Protein AF-A0A2D6R7B2-F1 (afdb_monomer_lite)

Foldseek 3Di:
DVVVVVVVPVVVVVVVVCVVPDDPPDDPVLLVVLLCLLVPPPADEDEDQADCQVVSCVRNVYHYLHHPVDCPPLNVLSVCLVPDPDPVSNVVSVVQSRPPNPVSLVVVCVPPVPDDPD

Secondary structure (DSSP, 8-state):
-HHHHHHHHHHHHHHHHHHHHPPPSS-HHHHHHHHHHHHH-TT-EE---GGGHHHIIIII--EES-BTTB-TTHHHHHHHHHH-S-HHHHHHHHHHHHHHTTHHHHHHHHHH------

Sequence (118 aa):
VLLFGLLLIQPLAAAQNIAINEVPSMNDQWYNTLTKIKNDAPDSVTTSWWDFGHWFVAISERRVTFDGGDQGERIHWVGRTLQTDSEEEAIGILRMLNCVQETAPHTLDEFTGDGYGL

Structure (mmCIF, N/CA/C/O backbone):
data_AF-A0A2D6R7B2-F1
#
_entry.id   AF-A0A2D6R7B2-F1
#
loop_
_atom_site.group_PDB
_atom_site.id
_atom_site.type_symbol
_atom_site.label_atom_id
_atom_site.label_alt_id
_atom_site.label_comp_id
_atom_site.label_asym_id
_atom_site.label_entity_id
_atom_site.label_seq_id
_atom_site.pdbx_PDB_ins_code
_atom_site.Cartn_x
_atom_site.Cartn_y
_atom_site.Cartn_z
_atom_site.occupancy
_atom_site.B_iso_or_equiv
_atom_site.auth_seq_id
_atom_site.auth_comp_id
_atom_site.auth_asym_id
_atom_site.auth_atom_id
_atom_site.pdbx_PDB_model_num
ATOM 1 N N . VAL A 1 1 ? 3.635 -3.435 -46.566 1.00 71.06 1 VAL A N 1
ATOM 2 C CA . VAL A 1 1 ? 4.746 -3.747 -45.632 1.00 71.06 1 VAL A CA 1
ATOM 3 C C . VAL A 1 1 ? 5.643 -2.532 -45.395 1.00 71.06 1 VAL A C 1
ATOM 5 O O . VAL A 1 1 ? 5.666 -2.055 -44.273 1.00 71.06 1 VAL A O 1
ATOM 8 N N . LEU A 1 2 ? 6.282 -1.952 -46.421 1.00 81.56 2 LEU A N 1
ATOM 9 C CA . LEU A 1 2 ? 7.138 -0.755 -46.269 1.00 81.56 2 LEU A CA 1
ATOM 10 C C . LEU A 1 2 ? 6.426 0.471 -45.662 1.00 81.56 2 LEU A C 1
ATOM 12 O O . LEU A 1 2 ? 6.974 1.119 -44.779 1.00 81.56 2 LEU A O 1
ATOM 16 N N . LEU A 1 3 ? 5.181 0.743 -46.071 1.00 84.62 3 LEU A N 1
ATOM 17 C CA . LEU A 1 3 ? 4.374 1.838 -45.513 1.00 84.62 3 LEU A CA 1
ATOM 18 C C . LEU A 1 3 ? 4.088 1.655 -44.010 1.00 84.62 3 LEU A C 1
ATOM 20 O O . LEU A 1 3 ? 4.191 2.604 -43.245 1.00 84.62 3 LEU A O 1
ATOM 24 N N . PHE A 1 4 ? 3.801 0.423 -43.579 1.00 82.44 4 PHE A N 1
ATOM 25 C CA . PHE A 1 4 ? 3.630 0.101 -42.159 1.00 82.44 4 PHE A CA 1
ATOM 26 C C . PHE A 1 4 ? 4.940 0.263 -41.379 1.00 82.44 4 PHE A C 1
ATOM 28 O O . PHE A 1 4 ? 4.915 0.782 -40.273 1.00 82.44 4 PHE A O 1
ATOM 35 N N . GLY A 1 5 ? 6.085 -0.099 -41.967 1.00 84.94 5 GLY A N 1
ATOM 36 C CA . GLY A 1 5 ? 7.396 0.130 -41.350 1.00 84.94 5 GLY A CA 1
ATOM 37 C C . GLY A 1 5 ? 7.700 1.614 -41.117 1.00 84.94 5 GLY A C 1
ATOM 38 O O . GLY A 1 5 ? 8.182 1.976 -40.049 1.00 84.94 5 GLY A O 1
ATOM 39 N N . LEU A 1 6 ? 7.352 2.486 -42.070 1.00 90.06 6 LEU A N 1
ATOM 40 C CA . LEU A 1 6 ? 7.520 3.940 -41.936 1.00 90.06 6 LEU A CA 1
ATOM 41 C C . LEU A 1 6 ? 6.634 4.537 -40.830 1.00 90.06 6 LEU A C 1
ATOM 43 O O . LEU A 1 6 ? 7.089 5.405 -40.088 1.00 90.06 6 LEU A O 1
ATOM 47 N N . LEU A 1 7 ? 5.401 4.042 -40.680 1.00 93.38 7 LEU A N 1
ATOM 48 C CA . LEU A 1 7 ? 4.475 4.474 -39.624 1.00 93.38 7 LEU A CA 1
ATOM 49 C C . LEU A 1 7 ? 4.960 4.105 -38.214 1.00 93.38 7 LEU A C 1
ATOM 51 O O . LEU A 1 7 ? 4.564 4.750 -37.248 1.00 93.38 7 LEU A O 1
ATOM 55 N N . LEU A 1 8 ? 5.828 3.099 -38.095 1.00 94.12 8 LEU A N 1
ATOM 56 C CA . LEU A 1 8 ? 6.363 2.642 -36.815 1.00 94.12 8 LEU A CA 1
ATOM 57 C C . LEU A 1 8 ? 7.600 3.427 -36.348 1.00 94.12 8 LEU A C 1
ATOM 59 O O . LEU A 1 8 ? 7.922 3.384 -35.166 1.00 94.12 8 LEU A O 1
ATOM 63 N N . ILE A 1 9 ? 8.266 4.195 -37.220 1.00 94.19 9 ILE A N 1
ATOM 64 C CA . ILE A 1 9 ? 9.490 4.936 -36.858 1.00 94.19 9 ILE A CA 1
ATOM 65 C C . ILE A 1 9 ? 9.231 5.918 -35.708 1.00 94.19 9 ILE A C 1
ATOM 67 O O . ILE A 1 9 ? 9.986 5.950 -34.739 1.00 94.19 9 ILE A O 1
ATOM 71 N N . GLN A 1 10 ? 8.156 6.703 -35.801 1.00 94.44 10 GLN A N 1
ATOM 72 C CA . GLN A 1 10 ? 7.793 7.690 -34.780 1.00 94.44 10 GLN A CA 1
ATOM 73 C C . GLN A 1 10 ? 7.427 7.050 -33.427 1.00 94.44 10 GLN A C 1
ATOM 75 O O . GLN A 1 10 ? 8.028 7.441 -32.426 1.00 94.44 10 GLN A O 1
ATOM 80 N N . PRO A 1 11 ? 6.518 6.054 -33.345 1.00 95.56 11 PRO A N 1
ATOM 81 C CA . PRO A 1 11 ? 6.205 5.417 -32.069 1.00 95.56 11 PRO A CA 1
ATOM 82 C C . PRO A 1 11 ? 7.384 4.627 -31.483 1.00 95.56 11 PRO A C 1
ATOM 84 O O . PRO A 1 11 ? 7.537 4.637 -30.267 1.00 95.56 11 PRO A O 1
ATOM 87 N N . LEU A 1 12 ? 8.259 4.008 -32.293 1.00 95.25 12 LEU A N 1
ATOM 88 C CA . LEU A 1 12 ? 9.477 3.373 -31.764 1.00 95.25 12 LEU A CA 1
ATOM 89 C C . LEU A 1 12 ? 10.4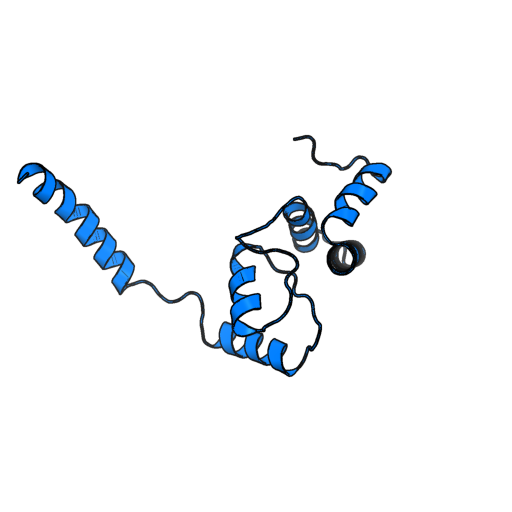57 4.397 -31.184 1.00 95.25 12 LEU A C 1
ATOM 91 O O . LEU A 1 12 ? 10.980 4.181 -30.094 1.00 95.25 12 LEU A O 1
ATOM 95 N N . ALA A 1 13 ? 10.691 5.513 -31.879 1.00 95.56 13 ALA A N 1
ATOM 96 C CA . ALA A 1 13 ? 11.563 6.569 -31.373 1.00 95.56 13 ALA A CA 1
ATOM 97 C C . ALA A 1 13 ? 11.015 7.179 -30.071 1.00 95.56 13 ALA A C 1
ATOM 99 O O . ALA A 1 13 ? 11.781 7.420 -29.139 1.00 95.56 13 ALA A O 1
ATOM 100 N N . ALA A 1 14 ? 9.696 7.378 -29.981 1.00 95.75 14 ALA A N 1
ATOM 101 C CA . ALA A 1 14 ? 9.033 7.842 -28.765 1.00 95.75 14 ALA A CA 1
ATOM 102 C C . ALA A 1 14 ? 9.150 6.822 -27.620 1.00 95.75 14 ALA A C 1
ATOM 104 O O . ALA A 1 14 ? 9.555 7.190 -26.520 1.00 95.75 14 ALA A O 1
ATOM 105 N N . ALA A 1 15 ? 8.874 5.541 -27.884 1.00 94.69 15 ALA A N 1
ATOM 106 C CA . ALA A 1 15 ? 8.984 4.476 -26.889 1.00 94.69 15 ALA A CA 1
ATOM 107 C C . ALA A 1 15 ? 10.415 4.328 -26.354 1.00 94.69 15 ALA A C 1
ATOM 109 O O . ALA A 1 15 ? 10.609 4.180 -25.152 1.00 94.69 15 ALA A O 1
ATOM 110 N N . GLN A 1 16 ? 11.423 4.425 -27.226 1.00 96.12 16 GLN A N 1
ATOM 111 C CA . GLN A 1 16 ? 12.825 4.394 -26.817 1.00 96.12 16 GLN A CA 1
ATOM 112 C C . GLN A 1 16 ? 13.188 5.599 -25.938 1.00 96.12 16 GLN A C 1
ATOM 114 O O . GLN A 1 16 ? 13.905 5.439 -24.953 1.00 96.12 16 GLN A O 1
ATOM 119 N N . ASN A 1 17 ? 12.692 6.794 -26.274 1.00 95.88 17 ASN A N 1
ATOM 120 C CA . ASN A 1 17 ? 12.930 7.991 -25.469 1.00 95.88 17 ASN A CA 1
ATOM 121 C C . ASN A 1 17 ? 12.299 7.872 -24.080 1.00 95.88 17 ASN A C 1
ATOM 123 O O . ASN A 1 17 ? 12.937 8.229 -23.100 1.00 95.88 17 ASN A O 1
ATOM 127 N N . ILE A 1 18 ? 11.081 7.337 -23.990 1.00 94.50 18 ILE A N 1
ATOM 128 C CA . ILE A 1 18 ? 10.434 7.048 -22.707 1.00 94.50 18 ILE A CA 1
ATOM 129 C C . ILE A 1 18 ? 11.297 6.047 -21.931 1.00 94.50 18 ILE A C 1
ATOM 131 O O . ILE A 1 18 ? 11.813 6.387 -20.875 1.00 94.50 18 ILE A O 1
ATOM 135 N N . ALA A 1 19 ? 11.586 4.877 -22.507 1.00 91.56 19 ALA A N 1
ATOM 136 C CA . ALA A 1 19 ? 12.295 3.793 -21.825 1.00 91.56 19 ALA A CA 1
ATOM 137 C C . ALA A 1 19 ? 13.684 4.173 -21.277 1.00 91.56 19 ALA A C 1
ATOM 139 O O . ALA A 1 19 ? 14.058 3.710 -20.206 1.00 91.56 19 ALA A O 1
ATOM 140 N N . ILE A 1 20 ? 14.461 4.993 -21.995 1.00 93.88 20 ILE A N 1
ATOM 141 C CA . ILE A 1 20 ? 15.804 5.409 -21.543 1.00 93.88 20 ILE A CA 1
ATOM 142 C C . ILE A 1 20 ? 15.729 6.466 -20.432 1.00 93.88 20 ILE A C 1
ATOM 144 O O . ILE A 1 20 ? 16.646 6.562 -19.620 1.00 93.88 20 ILE A O 1
ATOM 148 N N . ASN A 1 21 ? 14.653 7.253 -20.396 1.00 92.62 21 ASN A N 1
ATOM 149 C CA . ASN A 1 21 ? 14.449 8.297 -19.394 1.00 92.62 21 ASN A CA 1
ATOM 150 C C . ASN A 1 21 ? 13.541 7.850 -18.238 1.00 92.62 21 ASN A C 1
ATOM 152 O O . ASN A 1 21 ? 13.306 8.642 -17.325 1.00 92.62 21 ASN A O 1
ATOM 156 N N . GLU A 1 22 ? 13.041 6.611 -18.256 1.00 89.00 22 GLU A N 1
ATOM 157 C CA . GLU A 1 22 ? 12.265 6.060 -17.150 1.00 89.00 22 GLU A CA 1
ATOM 158 C C . GLU A 1 22 ? 13.134 5.972 -15.895 1.00 89.00 22 GLU A C 1
ATOM 160 O O . GLU A 1 22 ? 14.140 5.260 -15.839 1.00 89.00 22 GLU A O 1
ATOM 165 N N . VAL A 1 23 ? 12.719 6.701 -14.862 1.00 86.19 23 VAL A N 1
ATOM 166 C CA . VAL A 1 23 ? 13.319 6.623 -13.533 1.00 86.19 23 VAL A CA 1
ATOM 167 C C . VAL A 1 23 ? 12.482 5.643 -12.715 1.00 86.19 23 VAL A C 1
ATOM 169 O O . VAL A 1 23 ? 11.282 5.882 -12.554 1.00 86.19 23 VAL A O 1
ATOM 172 N N . PRO A 1 24 ? 13.072 4.558 -12.169 1.00 84.44 24 PRO A N 1
ATOM 173 C CA . PRO A 1 24 ? 12.328 3.608 -11.355 1.00 84.44 24 PRO A CA 1
ATOM 174 C C . PRO A 1 24 ? 11.596 4.313 -10.215 1.00 84.44 24 PRO A C 1
ATOM 176 O O . PRO A 1 24 ? 12.207 4.990 -9.388 1.00 84.44 24 PRO A O 1
ATOM 179 N N . SER A 1 25 ? 10.277 4.137 -10.154 1.00 88.44 25 SER A N 1
ATOM 180 C CA . SER A 1 25 ? 9.464 4.731 -9.089 1.00 88.44 25 SER A CA 1
ATOM 181 C C . SER A 1 25 ? 9.757 4.093 -7.719 1.00 88.44 25 SER A C 1
ATOM 183 O O . SER A 1 25 ? 9.596 4.738 -6.684 1.00 88.44 25 SER A O 1
ATOM 185 N N . MET A 1 26 ? 10.232 2.842 -7.715 1.00 92.06 26 MET A N 1
ATOM 186 C CA . MET A 1 26 ? 10.794 2.158 -6.548 1.00 92.06 26 MET A CA 1
ATOM 187 C C . MET A 1 26 ? 12.238 2.622 -6.335 1.00 92.06 26 MET A C 1
ATOM 189 O O . MET A 1 26 ? 13.134 2.230 -7.081 1.00 92.06 26 MET A O 1
ATOM 193 N N . ASN A 1 27 ? 12.463 3.443 -5.312 1.00 93.25 27 ASN A N 1
ATOM 194 C CA . ASN A 1 27 ? 13.787 3.941 -4.942 1.00 93.25 27 ASN A CA 1
ATOM 195 C C . ASN A 1 27 ? 14.297 3.291 -3.641 1.00 93.25 27 ASN A C 1
ATOM 197 O O . ASN A 1 27 ? 13.586 2.535 -2.974 1.00 93.25 27 ASN A O 1
ATOM 201 N N . ASP A 1 28 ? 15.520 3.635 -3.237 1.00 95.62 28 ASP A N 1
ATOM 202 C CA . ASP A 1 28 ? 16.140 3.091 -2.023 1.00 95.62 28 ASP A CA 1
ATOM 203 C C . ASP A 1 28 ? 15.338 3.398 -0.750 1.00 95.62 28 ASP A C 1
ATOM 205 O O . ASP A 1 28 ? 15.336 2.605 0.188 1.00 95.62 28 ASP A O 1
ATOM 209 N N . GLN A 1 29 ? 14.634 4.532 -0.690 1.00 95.81 29 GLN A N 1
ATOM 210 C CA . GLN A 1 29 ? 13.817 4.883 0.475 1.00 95.81 29 GLN A CA 1
ATOM 211 C C . GLN A 1 29 ? 12.603 3.963 0.600 1.00 95.81 29 GLN A C 1
ATOM 213 O O . GLN A 1 29 ? 12.315 3.496 1.704 1.00 95.81 29 GLN A O 1
ATOM 218 N N . TRP A 1 30 ? 11.940 3.650 -0.517 1.00 96.19 30 TRP A N 1
ATOM 219 C CA . TRP A 1 30 ? 10.876 2.650 -0.556 1.00 96.19 30 TRP A CA 1
ATOM 220 C C . TRP A 1 30 ? 11.401 1.282 -0.133 1.00 96.19 30 TRP A C 1
ATOM 222 O O . TRP A 1 30 ? 10.874 0.687 0.808 1.00 96.19 30 TRP A O 1
ATOM 232 N N . TYR A 1 31 ? 12.482 0.816 -0.760 1.00 97.19 31 TYR A N 1
ATOM 233 C CA . TYR A 1 31 ? 13.050 -0.497 -0.470 1.00 97.19 31 TYR A CA 1
ATOM 234 C C . TYR A 1 31 ? 13.462 -0.637 1.002 1.00 97.19 31 TYR A C 1
ATOM 236 O O . TYR A 1 31 ? 13.084 -1.600 1.673 1.00 97.19 31 TYR A O 1
ATOM 244 N N . ASN A 1 32 ? 14.187 0.349 1.537 1.00 98.31 32 ASN A N 1
ATOM 245 C CA . ASN A 1 32 ? 14.664 0.327 2.918 1.00 98.31 32 ASN A CA 1
ATOM 246 C C . ASN A 1 32 ? 13.511 0.412 3.926 1.00 98.31 32 ASN A C 1
ATOM 248 O O . ASN A 1 32 ? 13.526 -0.299 4.931 1.00 98.31 32 ASN A O 1
ATOM 252 N N . THR A 1 33 ? 12.488 1.228 3.654 1.00 97.25 33 THR A N 1
ATOM 253 C CA . THR A 1 33 ? 11.303 1.340 4.522 1.00 97.25 33 THR A CA 1
ATOM 254 C C . THR A 1 33 ? 10.517 0.034 4.559 1.00 97.25 33 THR A C 1
ATOM 256 O O . THR A 1 33 ? 10.206 -0.470 5.637 1.00 97.25 33 THR A O 1
ATOM 259 N N . LEU A 1 34 ? 10.242 -0.562 3.399 1.00 97.69 34 LEU A N 1
ATOM 260 C CA . LEU A 1 34 ? 9.498 -1.819 3.316 1.00 97.69 34 LEU A CA 1
ATOM 261 C C . LEU A 1 34 ? 10.293 -2.990 3.912 1.00 97.69 34 LEU A C 1
ATOM 263 O O . LEU A 1 34 ? 9.724 -3.831 4.606 1.00 97.69 34 LEU A O 1
ATOM 267 N N . THR A 1 35 ? 11.618 -2.995 3.745 1.00 98.38 35 THR A N 1
ATOM 268 C CA . THR A 1 35 ? 12.510 -3.956 4.414 1.00 98.38 35 THR A CA 1
ATOM 269 C C . THR A 1 35 ? 12.487 -3.782 5.934 1.00 98.38 35 THR A C 1
ATOM 271 O O . THR A 1 35 ? 12.507 -4.762 6.676 1.00 98.38 35 THR A O 1
ATOM 274 N N . LYS A 1 36 ? 12.400 -2.546 6.438 1.00 98.25 36 LYS A N 1
ATOM 275 C CA . LYS A 1 36 ? 12.235 -2.299 7.875 1.00 98.25 36 LYS A CA 1
ATOM 276 C C . LYS A 1 36 ? 10.902 -2.849 8.392 1.00 98.25 36 LYS A C 1
ATOM 278 O O . LYS A 1 36 ? 10.894 -3.511 9.423 1.00 98.25 36 LYS A O 1
ATOM 283 N N . ILE A 1 37 ? 9.803 -2.651 7.660 1.00 97.81 37 ILE A N 1
ATOM 284 C CA . ILE A 1 37 ? 8.490 -3.234 8.000 1.00 97.81 37 ILE A CA 1
ATOM 285 C C . ILE A 1 37 ? 8.571 -4.765 8.039 1.00 97.81 37 ILE A C 1
ATOM 287 O O . ILE A 1 37 ? 8.071 -5.383 8.983 1.00 97.81 37 ILE A O 1
ATOM 291 N N . LYS A 1 38 ? 9.258 -5.382 7.068 1.00 98.06 38 LYS A N 1
ATOM 292 C CA . LYS A 1 38 ? 9.531 -6.825 7.082 1.00 98.06 38 LYS A CA 1
ATOM 293 C C . LYS A 1 38 ? 10.212 -7.252 8.381 1.00 98.06 38 LYS A C 1
ATOM 295 O O . LYS A 1 38 ? 9.805 -8.231 8.991 1.00 98.06 38 LYS A O 1
ATOM 300 N N . ASN A 1 39 ? 11.224 -6.535 8.841 1.00 98.25 39 ASN A N 1
ATOM 301 C CA . ASN A 1 39 ? 11.987 -6.981 10.006 1.00 98.25 39 ASN A CA 1
ATOM 302 C C . ASN A 1 39 ? 11.286 -6.689 11.342 1.00 98.25 39 ASN A C 1
ATOM 304 O O . ASN A 1 39 ? 11.380 -7.499 12.262 1.00 98.25 39 ASN A O 1
ATOM 308 N N . ASP A 1 40 ? 10.556 -5.576 11.434 1.00 98.25 40 ASP A N 1
ATOM 309 C CA . ASP A 1 40 ? 10.119 -5.029 12.724 1.00 98.25 40 ASP A CA 1
ATOM 310 C C . ASP A 1 40 ? 8.617 -5.221 13.006 1.00 98.25 40 ASP A C 1
ATOM 312 O O . ASP A 1 40 ? 8.191 -5.086 14.152 1.00 98.25 40 ASP A O 1
ATOM 316 N N . ALA A 1 41 ? 7.799 -5.535 11.992 1.00 95.69 41 ALA A N 1
ATOM 317 C CA . ALA A 1 41 ? 6.341 -5.639 12.117 1.00 95.69 41 ALA A CA 1
ATOM 318 C C . ALA A 1 41 ? 5.815 -7.012 11.650 1.00 95.69 41 ALA A C 1
ATOM 320 O O . ALA A 1 41 ? 5.168 -7.101 10.595 1.00 95.69 41 ALA A O 1
ATOM 321 N N . PRO A 1 42 ? 6.091 -8.105 12.391 1.00 93.62 42 PRO A N 1
ATOM 322 C CA . PRO A 1 42 ? 5.550 -9.423 12.069 1.00 93.62 42 PRO A CA 1
ATOM 323 C C . PRO A 1 42 ? 4.015 -9.423 12.144 1.00 93.62 42 PRO A C 1
ATOM 325 O O . PRO A 1 42 ? 3.423 -8.675 12.918 1.00 93.62 42 PRO A O 1
ATOM 328 N N . ASP A 1 43 ? 3.377 -10.245 11.307 1.00 92.31 43 ASP A N 1
ATOM 329 C CA . ASP A 1 43 ? 1.916 -10.429 11.237 1.00 92.31 43 ASP A CA 1
ATOM 330 C C . ASP A 1 43 ? 1.072 -9.166 10.981 1.00 92.31 43 ASP A C 1
ATOM 332 O O . ASP A 1 43 ? -0.155 -9.192 11.111 1.00 92.31 43 ASP A O 1
ATOM 336 N N . SER A 1 44 ? 1.696 -8.076 10.537 1.00 94.06 44 SER A N 1
ATOM 33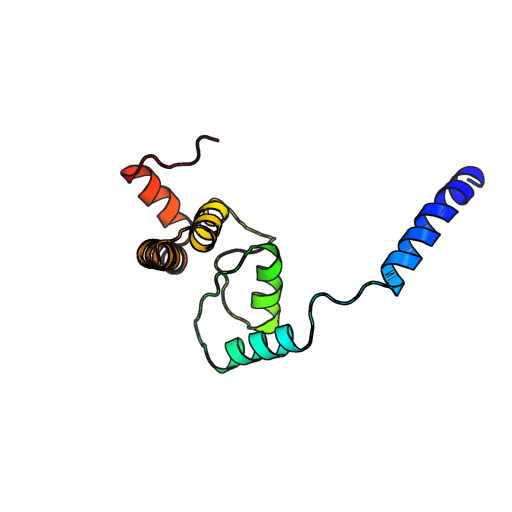7 C CA . SER A 1 44 ? 1.011 -6.823 10.221 1.00 94.06 44 SER A CA 1
ATOM 338 C C . SER A 1 44 ? 0.223 -6.869 8.901 1.00 94.06 44 SER A C 1
ATOM 340 O O . SER A 1 44 ? 0.470 -7.695 8.014 1.00 94.06 44 SER A O 1
ATOM 342 N N . VAL A 1 45 ? -0.749 -5.959 8.793 1.00 94.62 45 VAL A N 1
ATOM 343 C CA . VAL A 1 45 ? -1.476 -5.631 7.560 1.00 94.62 45 VAL A CA 1
ATOM 344 C C . VAL A 1 45 ? -1.167 -4.178 7.223 1.00 94.62 45 VAL A C 1
ATOM 346 O O . VAL A 1 45 ? -1.312 -3.308 8.081 1.00 94.62 45 VAL A O 1
ATOM 349 N N . THR A 1 46 ? -0.731 -3.915 5.994 1.00 94.81 46 THR A N 1
ATOM 350 C CA . THR A 1 46 ? -0.476 -2.552 5.523 1.00 94.81 46 THR A CA 1
ATOM 351 C C . THR A 1 46 ? -1.638 -2.043 4.679 1.00 94.81 46 THR A C 1
ATOM 353 O O . THR A 1 46 ? -2.025 -2.667 3.692 1.00 94.81 46 THR A O 1
ATOM 356 N N . THR A 1 47 ? -2.166 -0.878 5.049 1.00 95.38 47 THR A N 1
ATOM 357 C CA . THR A 1 47 ? -3.160 -0.150 4.256 1.00 95.38 47 THR A CA 1
ATOM 358 C C . THR A 1 47 ? -2.475 1.025 3.571 1.00 95.38 47 THR A C 1
ATOM 360 O O . THR A 1 47 ? -1.920 1.899 4.233 1.00 95.38 47 THR A O 1
ATOM 363 N N . SER A 1 48 ? -2.516 1.042 2.244 1.00 94.75 48 SER A N 1
ATOM 364 C CA . SER A 1 48 ? -2.041 2.132 1.389 1.00 94.75 48 SER A CA 1
ATOM 365 C C . SER A 1 48 ? -3.041 2.354 0.263 1.00 94.75 48 SER A C 1
ATOM 367 O O . SER A 1 48 ? -4.003 1.605 0.140 1.00 94.75 48 SER A O 1
ATOM 369 N N . TRP A 1 49 ? -2.802 3.332 -0.607 1.00 96.00 49 TRP A N 1
ATOM 370 C CA . TRP A 1 49 ? -3.506 3.354 -1.888 1.00 96.00 49 TRP A CA 1
ATOM 371 C C . TRP A 1 49 ? -3.125 2.138 -2.757 1.00 96.00 49 TRP A C 1
ATOM 373 O O . TRP A 1 49 ? -2.070 1.527 -2.537 1.00 96.00 49 TRP A O 1
ATOM 383 N N . TRP A 1 50 ? -3.986 1.772 -3.712 1.00 95.00 50 TRP A N 1
ATOM 384 C CA . TRP A 1 50 ? -3.908 0.489 -4.428 1.00 95.00 5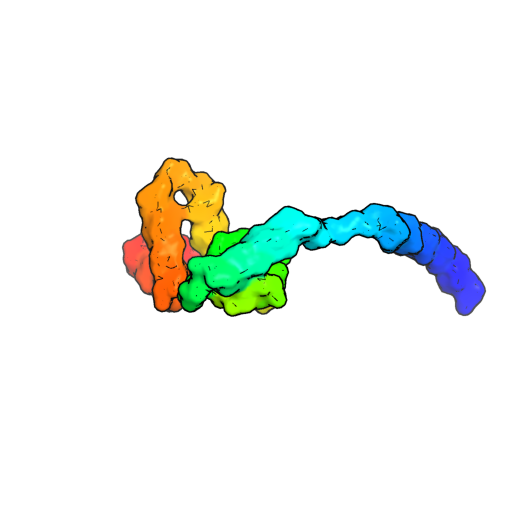0 TRP A CA 1
ATOM 385 C C . TRP A 1 50 ? -2.665 0.345 -5.306 1.00 95.00 50 TRP A C 1
ATOM 387 O O . TRP A 1 50 ? -2.122 -0.759 -5.400 1.00 95.00 50 TRP A O 1
ATOM 397 N N . ASP A 1 51 ? -2.199 1.443 -5.916 1.00 94.19 51 ASP A N 1
ATOM 398 C CA . ASP A 1 51 ? -1.068 1.461 -6.854 1.00 94.19 51 ASP A CA 1
ATOM 399 C C . ASP A 1 51 ? 0.179 0.801 -6.256 1.00 94.19 51 ASP A C 1
ATOM 401 O O . ASP A 1 51 ? 0.952 0.142 -6.952 1.00 94.19 51 ASP A O 1
ATOM 405 N N . PHE A 1 52 ? 0.357 0.939 -4.941 1.00 95.06 52 PHE A N 1
ATOM 406 C CA . PHE A 1 52 ? 1.552 0.477 -4.253 1.00 95.06 52 PHE A CA 1
ATOM 407 C C . PHE A 1 52 ? 1.412 -0.917 -3.645 1.00 95.06 52 PHE A C 1
ATOM 409 O O . PHE A 1 52 ? 2.432 -1.495 -3.288 1.00 95.06 52 PHE A O 1
ATOM 416 N N . GLY A 1 53 ? 0.210 -1.490 -3.519 1.00 95.56 53 GLY A N 1
ATOM 417 C CA . GLY A 1 53 ? -0.009 -2.697 -2.706 1.00 95.56 53 GLY A CA 1
ATOM 418 C C . GLY A 1 53 ? 0.915 -3.874 -3.068 1.00 95.56 53 GLY A C 1
ATOM 419 O O . GLY A 1 53 ? 1.504 -4.498 -2.185 1.00 95.56 53 GLY A O 1
ATOM 420 N N . HIS A 1 54 ? 1.191 -4.080 -4.359 1.00 95.75 54 HIS A N 1
ATOM 421 C CA . HIS A 1 54 ? 2.151 -5.090 -4.825 1.00 95.75 54 HIS A CA 1
ATOM 422 C C . HIS A 1 54 ? 3.591 -4.836 -4.354 1.00 95.75 54 HIS A C 1
ATOM 424 O O . HIS A 1 54 ? 4.324 -5.787 -4.092 1.00 95.75 54 HIS A O 1
ATOM 430 N N . TRP A 1 55 ? 4.019 -3.578 -4.220 1.00 95.94 55 TRP A N 1
ATOM 431 C CA . TRP A 1 55 ? 5.339 -3.243 -3.675 1.00 95.94 55 TRP A CA 1
ATOM 432 C C . TRP A 1 55 ? 5.444 -3.642 -2.207 1.00 95.94 55 TRP A C 1
ATOM 434 O O . TRP A 1 55 ? 6.443 -4.237 -1.795 1.00 95.94 55 TRP A O 1
ATOM 444 N N . PHE A 1 56 ? 4.398 -3.345 -1.429 1.00 96.75 56 PHE A N 1
ATOM 445 C CA . PHE A 1 56 ? 4.327 -3.725 -0.023 1.00 96.75 56 PHE A CA 1
ATOM 446 C C . PHE A 1 56 ? 4.381 -5.247 0.114 1.00 96.75 56 PHE A C 1
ATOM 448 O O . PHE A 1 56 ? 5.227 -5.743 0.856 1.00 96.75 56 PHE A O 1
ATOM 455 N N . VAL A 1 57 ? 3.584 -5.998 -0.649 1.00 96.50 57 VAL A N 1
ATOM 456 C CA . VAL A 1 57 ? 3.631 -7.471 -0.628 1.00 96.50 57 VAL A CA 1
ATOM 457 C C . VAL A 1 57 ? 5.018 -7.991 -1.022 1.00 96.50 57 VAL A C 1
ATOM 459 O O . VAL A 1 57 ? 5.588 -8.806 -0.300 1.00 96.50 57 VAL A O 1
ATOM 462 N N . ALA A 1 58 ? 5.591 -7.495 -2.124 1.00 96.94 58 ALA A N 1
ATOM 463 C CA . ALA A 1 58 ? 6.832 -8.023 -2.690 1.00 96.94 58 ALA A CA 1
ATOM 464 C C . ALA A 1 58 ? 8.067 -7.805 -1.802 1.00 96.94 58 ALA A C 1
ATOM 466 O O . ALA A 1 58 ? 8.935 -8.673 -1.752 1.00 96.94 58 ALA A O 1
ATOM 467 N N . ILE A 1 59 ? 8.171 -6.656 -1.125 1.00 97.69 59 ILE A N 1
ATOM 468 C CA . ILE A 1 59 ? 9.365 -6.310 -0.335 1.00 97.69 59 ILE A CA 1
ATOM 469 C C . ILE A 1 59 ? 9.134 -6.537 1.157 1.00 97.69 59 ILE A C 1
ATOM 471 O O . ILE A 1 59 ? 9.997 -7.099 1.833 1.00 97.69 59 ILE A O 1
ATOM 475 N N . SER A 1 60 ? 7.987 -6.098 1.690 1.00 97.88 60 SER A N 1
ATOM 476 C CA . SER A 1 60 ? 7.730 -6.224 3.128 1.00 97.88 60 SER A CA 1
ATOM 477 C C . SER A 1 60 ? 7.314 -7.642 3.536 1.00 97.88 60 SER A C 1
ATOM 479 O O . SER A 1 60 ? 7.438 -8.001 4.706 1.00 97.88 60 SER A O 1
ATOM 481 N N . GLU A 1 61 ? 6.829 -8.454 2.585 1.00 97.38 61 GLU A N 1
ATOM 482 C CA . GLU A 1 61 ? 6.239 -9.778 2.836 1.00 97.38 61 GLU A CA 1
ATOM 483 C C . GLU A 1 61 ? 5.114 -9.718 3.885 1.00 97.38 61 GLU A C 1
ATOM 485 O O . GLU A 1 61 ? 4.931 -10.631 4.695 1.00 97.38 61 GLU A O 1
ATOM 490 N N . ARG A 1 62 ? 4.380 -8.602 3.927 1.00 96.19 62 ARG A N 1
ATOM 491 C CA . ARG A 1 62 ? 3.212 -8.406 4.790 1.00 96.19 62 ARG A CA 1
ATOM 492 C C . ARG A 1 62 ? 1.938 -8.406 3.971 1.00 96.19 62 ARG A C 1
ATOM 494 O O . ARG A 1 62 ? 1.940 -8.121 2.775 1.00 96.19 62 ARG A O 1
ATOM 501 N N . ARG A 1 63 ? 0.844 -8.745 4.651 1.00 94.94 63 ARG A N 1
ATOM 502 C CA . ARG A 1 63 ? -0.495 -8.658 4.073 1.00 94.94 63 ARG A CA 1
ATOM 503 C C . ARG A 1 63 ? -0.806 -7.198 3.774 1.00 94.94 63 ARG A C 1
ATOM 505 O O . ARG A 1 63 ? -0.375 -6.306 4.506 1.00 94.94 63 ARG A O 1
ATOM 512 N N . VAL A 1 64 ? -1.589 -6.973 2.734 1.00 94.75 64 VAL A N 1
ATOM 513 C CA . VAL A 1 64 ? -2.136 -5.660 2.404 1.00 94.75 64 VAL A CA 1
ATOM 514 C C . VAL A 1 64 ? -3.650 -5.721 2.443 1.00 94.75 64 VAL A C 1
ATOM 516 O O . VAL A 1 64 ? -4.232 -6.788 2.261 1.00 94.75 64 VAL A O 1
ATOM 519 N N . THR A 1 65 ? -4.279 -4.580 2.693 1.00 94.06 65 THR A N 1
ATOM 520 C CA . THR A 1 65 ? -5.742 -4.468 2.660 1.00 94.06 65 THR A CA 1
ATOM 521 C C . THR A 1 65 ? -6.285 -4.656 1.247 1.00 94.06 65 THR A C 1
ATOM 523 O O . THR A 1 65 ? -7.345 -5.232 1.062 1.00 94.06 65 THR A O 1
ATOM 526 N N . PHE A 1 66 ? -5.566 -4.173 0.237 1.00 92.69 66 PHE A N 1
ATOM 527 C CA . PHE A 1 66 ? -5.904 -4.319 -1.176 1.00 92.69 66 PHE A CA 1
ATOM 528 C C . PHE A 1 66 ? -4.712 -3.874 -2.031 1.00 92.69 66 PHE A C 1
ATOM 530 O O . PHE A 1 66 ? -3.791 -3.219 -1.531 1.00 92.69 66 PHE A O 1
ATOM 537 N N . ASP A 1 67 ? -4.725 -4.227 -3.312 1.00 94.81 67 ASP A N 1
ATOM 538 C CA . ASP A 1 67 ? -3.711 -3.817 -4.281 1.00 94.81 67 ASP A CA 1
ATOM 539 C C . ASP A 1 67 ? -4.313 -3.666 -5.689 1.00 94.81 67 ASP A C 1
ATOM 541 O O . ASP A 1 67 ? -5.521 -3.778 -5.887 1.00 94.81 67 ASP A O 1
ATOM 545 N N . GLY A 1 68 ? -3.478 -3.372 -6.690 1.00 93.19 68 GLY A N 1
ATOM 546 C CA . GLY A 1 68 ? -3.919 -3.232 -8.082 1.00 93.19 68 GLY A CA 1
ATOM 547 C C . GLY A 1 68 ? -4.546 -4.478 -8.725 1.00 93.19 68 GLY A C 1
ATOM 548 O O . GLY A 1 68 ? -5.099 -4.356 -9.814 1.00 93.19 68 GLY A O 1
ATOM 549 N N . GLY A 1 69 ? -4.466 -5.649 -8.094 1.00 92.62 69 GLY A N 1
ATOM 550 C CA . GLY A 1 69 ? -5.076 -6.895 -8.555 1.00 92.62 69 GLY A CA 1
ATOM 551 C C . GLY A 1 69 ? -6.472 -7.143 -7.983 1.00 92.62 69 GLY A C 1
ATOM 552 O O . GLY A 1 69 ? -7.280 -7.784 -8.652 1.00 92.62 69 GLY A O 1
ATOM 553 N N . ASP A 1 70 ? -6.771 -6.623 -6.788 1.00 90.19 70 ASP A N 1
ATOM 554 C CA . ASP A 1 70 ? -8.089 -6.745 -6.156 1.00 90.19 70 ASP A CA 1
ATOM 555 C C . ASP A 1 70 ? -8.381 -5.587 -5.190 1.00 90.19 70 ASP A C 1
ATOM 557 O O . ASP A 1 70 ? -7.742 -5.455 -4.145 1.00 90.19 70 ASP A O 1
ATOM 561 N N . GLN A 1 71 ? -9.381 -4.772 -5.533 1.00 88.25 71 GLN A N 1
ATOM 562 C CA . GLN A 1 71 ? -9.756 -3.555 -4.806 1.00 88.25 71 GLN A CA 1
ATOM 563 C C . GLN A 1 71 ? -11.098 -3.683 -4.080 1.00 88.25 71 GLN A C 1
ATOM 565 O O . GLN A 1 71 ? -11.200 -3.265 -2.926 1.00 88.25 71 GLN A O 1
ATOM 570 N N . GLY A 1 72 ? -12.099 -4.253 -4.758 1.00 87.44 72 GLY A N 1
ATOM 571 C CA . GLY A 1 72 ? -13.453 -4.434 -4.235 1.00 87.44 72 GLY A CA 1
ATOM 572 C C . GLY A 1 72 ? -14.083 -3.156 -3.676 1.00 87.44 72 GLY A C 1
ATOM 573 O O . GLY A 1 72 ? -13.795 -2.045 -4.124 1.00 87.44 72 GLY A O 1
ATOM 574 N N . GLU A 1 73 ? -14.933 -3.309 -2.663 1.00 86.12 73 GLU A N 1
ATOM 575 C CA . GLU A 1 73 ? -15.595 -2.190 -1.976 1.00 86.12 73 GLU A CA 1
ATOM 576 C C . GLU A 1 73 ? -14.659 -1.468 -0.996 1.00 86.12 73 GLU A C 1
ATOM 578 O O . GLU A 1 73 ? -14.909 -0.332 -0.579 1.00 86.12 73 GLU A O 1
ATOM 583 N N . ARG A 1 74 ? -13.527 -2.099 -0.655 1.00 89.31 74 ARG A N 1
ATOM 584 C CA . ARG A 1 74 ? -12.514 -1.545 0.253 1.00 89.31 74 ARG A CA 1
ATOM 585 C C . ARG A 1 74 ? -11.911 -0.243 -0.269 1.00 89.31 74 ARG A C 1
ATOM 587 O O . ARG A 1 74 ? -11.505 0.586 0.543 1.00 89.31 74 ARG A O 1
ATOM 594 N N . ILE A 1 75 ? -11.863 -0.031 -1.589 1.00 92.06 75 ILE A N 1
ATOM 595 C CA . ILE A 1 75 ? -11.225 1.155 -2.184 1.00 92.06 75 ILE A CA 1
ATOM 596 C C . ILE A 1 75 ? -11.835 2.472 -1.705 1.00 92.06 75 ILE A C 1
ATOM 598 O O . ILE A 1 75 ? -11.093 3.407 -1.402 1.00 92.06 75 ILE A O 1
ATOM 602 N N . HIS A 1 76 ? -13.161 2.563 -1.589 1.00 90.44 76 HIS A N 1
ATOM 603 C CA . HIS A 1 76 ? -13.778 3.788 -1.090 1.00 90.44 76 HIS A CA 1
ATOM 604 C C . HIS A 1 76 ? -13.518 3.966 0.397 1.00 90.44 76 HIS A C 1
ATOM 606 O O . HIS A 1 76 ? -13.199 5.075 0.808 1.00 90.44 76 HIS A O 1
ATOM 612 N N . TRP A 1 77 ? -13.582 2.900 1.196 1.00 92.12 77 TRP A N 1
ATOM 613 C CA . TRP A 1 77 ? -13.301 2.998 2.627 1.00 92.12 77 TRP A CA 1
ATOM 614 C C . TRP A 1 77 ? -11.854 3.413 2.887 1.00 92.12 77 TRP A C 1
ATOM 616 O O . TRP A 1 77 ? -11.609 4.303 3.698 1.00 92.12 77 TRP A O 1
ATOM 626 N N . VAL A 1 78 ? -10.889 2.874 2.138 1.00 94.75 78 VAL A N 1
ATOM 627 C CA . VAL A 1 78 ? -9.507 3.369 2.195 1.00 94.75 78 VAL A CA 1
ATOM 628 C C . VAL A 1 78 ? -9.426 4.819 1.723 1.00 94.75 78 VAL A C 1
ATOM 630 O O . VAL A 1 78 ? -8.780 5.628 2.386 1.00 94.75 78 VAL A O 1
ATOM 633 N N . GLY A 1 79 ? -10.116 5.191 0.644 1.00 94.88 79 GLY A N 1
ATOM 634 C CA . GLY A 1 79 ? -10.204 6.585 0.200 1.00 94.88 79 GLY A CA 1
ATOM 635 C C . GLY A 1 79 ? -10.721 7.512 1.302 1.00 94.88 79 GLY A C 1
ATOM 636 O O . GLY A 1 79 ? -10.131 8.561 1.553 1.00 94.88 79 GLY A O 1
ATOM 637 N N . ARG A 1 80 ? -11.747 7.077 2.037 1.00 94.19 80 ARG A N 1
ATOM 638 C CA . ARG A 1 80 ? -12.308 7.793 3.181 1.00 94.19 80 ARG A CA 1
ATOM 639 C C . ARG A 1 80 ? -11.289 7.951 4.305 1.00 94.19 80 ARG A C 1
ATOM 641 O O . ARG A 1 80 ? -11.185 9.049 4.843 1.00 94.19 80 ARG A O 1
ATOM 648 N N . THR A 1 81 ? -10.478 6.927 4.599 1.00 95.31 81 THR A N 1
ATOM 649 C CA . THR A 1 81 ? -9.398 7.048 5.604 1.00 95.31 81 THR A CA 1
ATOM 650 C C . THR A 1 81 ? -8.363 8.113 5.255 1.00 95.31 81 THR A C 1
ATOM 652 O O . THR A 1 81 ? -7.799 8.723 6.156 1.00 95.31 81 THR A O 1
ATOM 655 N N . LEU A 1 82 ? -8.125 8.351 3.962 1.00 94.75 82 LEU A N 1
ATOM 656 C CA . LEU A 1 82 ? -7.147 9.327 3.473 1.00 94.75 82 LEU A CA 1
ATOM 657 C C . LEU A 1 82 ? -7.723 10.744 3.324 1.00 94.75 82 LEU A C 1
ATOM 659 O O . LEU A 1 82 ? -6.958 11.679 3.095 1.00 94.75 82 LEU A O 1
ATOM 663 N N . GLN A 1 83 ? -9.047 10.901 3.401 1.00 96.38 83 GLN A N 1
ATOM 664 C CA . GLN A 1 83 ? -9.745 12.168 3.154 1.00 96.38 83 GLN A CA 1
ATOM 665 C C . GLN A 1 83 ? -10.463 12.737 4.379 1.00 96.38 83 GLN A C 1
ATOM 667 O O . GLN A 1 83 ? -10.744 13.931 4.393 1.00 96.38 83 GLN A O 1
ATOM 672 N N . THR A 1 84 ? -10.814 11.912 5.370 1.00 95.75 84 THR A N 1
ATOM 673 C CA . THR A 1 84 ? -11.493 12.404 6.576 1.00 95.75 84 THR A CA 1
ATOM 674 C C . THR A 1 84 ? -10.558 13.251 7.445 1.00 95.75 84 THR A C 1
ATOM 676 O O . THR A 1 84 ? -9.392 12.911 7.635 1.00 95.75 84 THR A O 1
ATOM 679 N N . ASP A 1 85 ? -11.096 14.329 8.020 1.00 97.38 85 ASP A N 1
ATOM 680 C CA . ASP A 1 85 ? -10.412 15.159 9.022 1.00 97.38 85 ASP A CA 1
ATOM 681 C C . ASP A 1 85 ? -10.496 14.555 10.443 1.00 97.38 85 ASP A C 1
ATOM 683 O O . ASP A 1 85 ? -9.876 15.062 11.380 1.00 97.38 85 ASP A O 1
ATOM 687 N N . SER A 1 86 ? -11.279 13.484 10.631 1.00 97.69 86 SER A N 1
ATOM 688 C CA . SER A 1 86 ? -11.467 12.814 11.921 1.00 97.69 86 SER A CA 1
ATOM 689 C C . SER A 1 86 ? -10.536 11.609 12.068 1.00 97.69 86 SER A C 1
ATOM 691 O O . SER A 1 86 ? -10.732 10.565 11.443 1.00 97.69 86 SER A O 1
ATOM 693 N N . GLU A 1 87 ? -9.550 11.716 12.961 1.00 97.06 87 GLU A N 1
ATOM 694 C CA . GLU A 1 87 ? -8.646 10.603 13.288 1.00 97.06 87 GLU A CA 1
ATOM 695 C C . GLU A 1 87 ? -9.405 9.395 13.866 1.00 97.06 87 GLU A C 1
ATOM 697 O O . GLU A 1 87 ? -9.077 8.246 13.568 1.00 97.06 87 GLU A O 1
ATOM 702 N N . GLU A 1 88 ? -10.461 9.639 14.649 1.00 97.31 88 GLU A N 1
ATOM 703 C CA . GLU A 1 88 ? -11.299 8.578 15.214 1.00 97.31 88 GLU A CA 1
ATOM 704 C C . GLU A 1 88 ? -12.019 7.783 14.117 1.00 97.31 88 GLU A C 1
ATOM 706 O O . GLU A 1 88 ? -12.027 6.549 14.151 1.00 97.31 88 GLU A O 1
ATOM 711 N N . GLU A 1 89 ? -12.557 8.475 13.108 1.00 94.38 89 GLU A N 1
ATOM 712 C CA . GLU A 1 89 ? -13.192 7.844 11.949 1.00 94.38 89 GLU A CA 1
ATOM 713 C C . GLU A 1 89 ? -12.167 7.039 11.140 1.00 94.38 89 GLU A C 1
ATOM 715 O O . GLU A 1 89 ? -12.400 5.866 10.843 1.00 94.38 89 GLU A O 1
ATOM 720 N N . ALA A 1 90 ? -10.999 7.622 10.848 1.00 96.12 90 ALA A N 1
ATOM 721 C CA . ALA A 1 90 ? -9.936 6.947 10.107 1.00 96.12 90 ALA A CA 1
ATOM 722 C C . ALA A 1 90 ? -9.471 5.661 10.814 1.00 96.12 90 ALA A C 1
ATOM 724 O O . ALA A 1 90 ? -9.394 4.600 10.192 1.00 96.12 90 ALA A O 1
ATOM 725 N N . ILE A 1 91 ? -9.219 5.717 12.127 1.00 95.75 91 ILE A N 1
ATOM 726 C CA . ILE A 1 91 ? -8.840 4.542 12.927 1.00 95.75 91 ILE A CA 1
ATOM 727 C C . ILE A 1 91 ? -9.967 3.503 12.945 1.00 95.75 91 ILE A C 1
ATOM 729 O O . ILE A 1 91 ? -9.691 2.302 12.855 1.00 95.75 91 ILE A O 1
ATOM 733 N N . GLY A 1 92 ? -11.224 3.940 13.059 1.00 93.75 92 GLY A N 1
ATOM 734 C CA . GLY A 1 92 ? -12.395 3.066 13.007 1.00 93.75 92 GLY A CA 1
ATOM 735 C C . GLY A 1 92 ? -12.457 2.269 11.705 1.00 93.75 92 GLY A C 1
ATOM 736 O O . GLY A 1 92 ? -12.537 1.039 11.739 1.00 93.75 92 GLY A O 1
ATOM 737 N N . ILE A 1 93 ? -12.314 2.952 10.569 1.00 93.06 93 ILE A N 1
ATOM 738 C CA . ILE A 1 93 ? -12.307 2.326 9.242 1.00 93.06 93 ILE A CA 1
ATOM 739 C C . ILE A 1 93 ? -11.099 1.389 9.076 1.00 93.06 93 ILE A C 1
ATOM 741 O O . ILE A 1 93 ? -11.249 0.274 8.580 1.00 93.06 93 ILE A O 1
ATOM 745 N N . LEU A 1 94 ? -9.902 1.778 9.529 1.00 94.50 94 LEU A N 1
ATOM 746 C CA . LEU A 1 94 ? -8.721 0.906 9.452 1.00 94.50 94 LEU A CA 1
ATOM 747 C C . LEU A 1 94 ? -8.901 -0.389 10.256 1.00 94.50 94 LEU A C 1
ATOM 749 O O . LEU A 1 94 ? -8.531 -1.463 9.783 1.00 94.50 94 LEU A O 1
ATOM 753 N N . ARG A 1 95 ? -9.489 -0.314 11.457 1.00 92.31 95 ARG A N 1
ATOM 754 C CA . ARG A 1 95 ? -9.813 -1.505 12.265 1.00 92.31 95 ARG A CA 1
ATOM 755 C C . ARG A 1 95 ? -10.842 -2.384 11.571 1.00 92.31 95 ARG A C 1
ATOM 757 O O . ARG A 1 95 ? -10.667 -3.598 11.511 1.00 92.31 95 ARG A O 1
ATOM 764 N N . MET A 1 96 ? -11.883 -1.759 11.035 1.00 90.56 96 MET A N 1
ATOM 765 C CA . MET A 1 96 ? -12.935 -2.423 10.283 1.00 90.56 96 MET A CA 1
ATOM 766 C C . MET A 1 96 ? -12.349 -3.234 9.110 1.00 90.56 96 MET A C 1
ATOM 768 O O . MET A 1 96 ? -12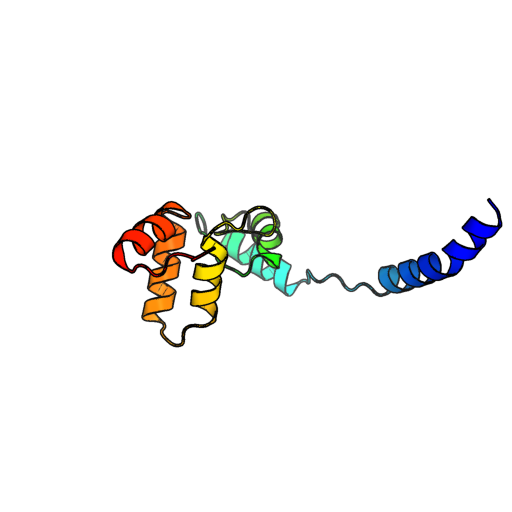.576 -4.442 9.019 1.00 90.56 96 MET A O 1
ATOM 772 N N . LEU A 1 97 ? -11.531 -2.602 8.265 1.00 92.19 97 LEU A N 1
ATOM 773 C CA . LEU A 1 97 ? -10.930 -3.246 7.095 1.00 92.19 97 LEU A CA 1
ATOM 774 C C . LEU A 1 97 ? -9.919 -4.338 7.478 1.00 92.19 97 LEU A C 1
ATOM 776 O O . LEU A 1 97 ? -9.953 -5.434 6.924 1.00 92.19 97 LEU A O 1
ATOM 780 N N . ASN A 1 98 ? -9.049 -4.088 8.460 1.00 89.06 98 ASN A N 1
ATOM 781 C CA . ASN A 1 98 ? -7.966 -5.018 8.797 1.00 89.06 98 ASN A CA 1
ATOM 782 C C . ASN A 1 98 ? -8.433 -6.277 9.548 1.00 89.06 98 ASN A C 1
ATOM 784 O O . ASN A 1 98 ? -7.701 -7.266 9.564 1.00 89.06 98 ASN A O 1
ATOM 788 N N . CYS A 1 99 ? -9.623 -6.266 10.160 1.00 80.50 99 CYS A N 1
ATOM 789 C CA . CYS A 1 99 ? -10.166 -7.431 10.863 1.00 80.50 99 CYS A CA 1
ATOM 790 C C . CYS A 1 99 ? -10.978 -8.366 9.959 1.00 80.50 99 CYS A C 1
ATOM 792 O O . CYS A 1 99 ? -10.871 -9.582 10.107 1.00 80.50 99 CYS A O 1
ATOM 794 N N . VAL A 1 100 ? -11.806 -7.819 9.065 1.00 77.38 100 VAL A N 1
ATOM 795 C CA . VAL A 1 100 ? -12.819 -8.610 8.340 1.00 77.38 100 VAL A CA 1
ATOM 796 C C . VAL A 1 100 ? -12.924 -8.289 6.839 1.00 77.38 100 VAL A C 1
ATOM 798 O O . VAL A 1 100 ? -13.693 -8.937 6.132 1.00 77.38 100 VAL A O 1
ATOM 801 N N . GLN A 1 101 ? -12.097 -7.369 6.325 1.00 80.00 101 GLN A N 1
ATOM 802 C CA . GLN A 1 101 ? -11.985 -7.040 4.897 1.00 80.00 101 GLN A CA 1
ATOM 803 C C . GLN A 1 101 ? -13.353 -6.699 4.276 1.00 80.00 101 GLN A C 1
ATOM 805 O O . GLN A 1 101 ? -13.948 -5.716 4.699 1.00 80.00 101 GLN A O 1
ATOM 810 N N . GLU A 1 102 ? -13.852 -7.478 3.308 1.00 76.88 102 GLU A N 1
ATOM 811 C CA . GLU A 1 102 ? -15.088 -7.182 2.550 1.00 76.88 102 GLU A CA 1
ATOM 812 C C . GLU A 1 102 ? -16.380 -7.328 3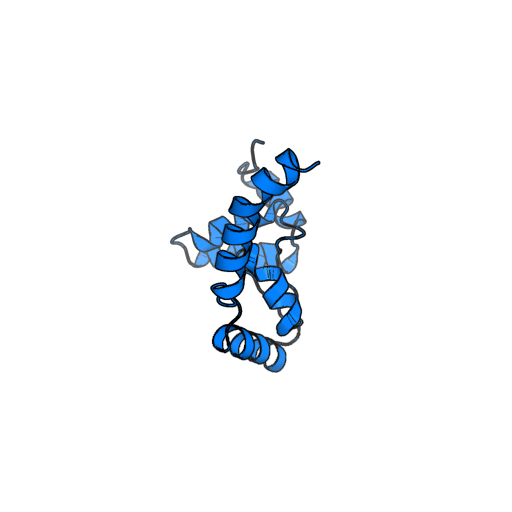.350 1.00 76.88 102 GLU A C 1
ATOM 814 O O . GLU A 1 102 ? -17.369 -6.671 3.051 1.00 76.88 102 GLU A O 1
ATOM 819 N N . THR A 1 103 ? -16.416 -8.160 4.393 1.00 80.56 103 THR A N 1
ATOM 820 C CA . THR A 1 103 ? -17.681 -8.366 5.119 1.00 80.56 103 THR A CA 1
ATOM 821 C C . THR A 1 103 ? -18.061 -7.163 5.975 1.00 80.56 103 THR A C 1
ATOM 823 O O . THR A 1 103 ? -19.241 -6.957 6.258 1.00 80.56 103 THR A O 1
ATOM 826 N N . ALA A 1 104 ? -17.080 -6.351 6.369 1.00 78.25 104 ALA A N 1
ATOM 827 C CA . ALA A 1 104 ? -17.326 -5.135 7.125 1.00 78.25 104 ALA A CA 1
ATOM 828 C C . ALA A 1 104 ? -18.077 -4.067 6.318 1.00 78.25 104 ALA A C 1
ATOM 830 O O . ALA A 1 104 ? -19.104 -3.619 6.819 1.00 78.25 104 ALA A O 1
ATOM 831 N N . PRO A 1 105 ? -17.602 -3.653 5.122 1.00 77.31 105 PRO A N 1
ATOM 832 C CA . PRO A 1 105 ? -18.333 -2.753 4.238 1.00 77.31 105 PRO A CA 1
ATOM 833 C C . PRO A 1 105 ? -19.798 -3.150 4.067 1.00 77.31 105 PRO A C 1
ATOM 835 O O . PRO A 1 105 ? -20.671 -2.329 4.325 1.00 77.31 105 PRO A O 1
ATOM 838 N N . HIS A 1 106 ? -20.063 -4.422 3.757 1.00 80.31 106 HIS A N 1
ATOM 839 C CA . HIS A 1 106 ? -21.427 -4.931 3.605 1.00 80.31 106 HIS A CA 1
ATOM 840 C C . HIS A 1 106 ? -22.251 -4.809 4.894 1.00 80.31 106 HIS A C 1
ATOM 842 O O . HIS A 1 106 ? -23.388 -4.355 4.867 1.00 80.31 106 HIS A O 1
ATOM 848 N N . THR A 1 107 ? -21.671 -5.180 6.040 1.00 80.12 107 THR A N 1
ATOM 849 C CA . THR A 1 107 ? -22.368 -5.084 7.332 1.00 80.12 107 THR A CA 1
ATOM 850 C C . THR A 1 107 ? -22.648 -3.628 7.699 1.00 80.12 107 THR A C 1
ATOM 852 O O . THR A 1 107 ? -23.708 -3.323 8.228 1.00 80.12 107 THR A O 1
ATOM 855 N N . LEU A 1 108 ? -21.701 -2.720 7.450 1.00 78.69 108 LEU A N 1
ATOM 856 C CA . LEU A 1 108 ? -21.852 -1.305 7.776 1.00 78.69 108 LEU A CA 1
ATOM 857 C C . LEU A 1 108 ? -22.934 -0.652 6.916 1.00 78.69 108 LEU A C 1
ATOM 859 O O . LEU A 1 108 ? -23.735 0.110 7.452 1.00 78.69 108 LEU A O 1
ATOM 863 N N . ASP A 1 109 ? -22.993 -0.999 5.631 1.00 78.81 109 ASP A N 1
ATOM 864 C CA . ASP A 1 109 ? -24.038 -0.537 4.721 1.00 78.81 109 ASP A CA 1
ATOM 865 C C . ASP A 1 109 ? -25.448 -0.885 5.231 1.00 78.81 109 ASP A C 1
ATOM 867 O O . ASP A 1 109 ? -26.320 -0.019 5.288 1.00 78.81 109 ASP A O 1
ATOM 871 N N . GLU A 1 110 ? -25.657 -2.102 5.745 1.00 78.31 110 GLU A N 1
ATOM 872 C CA . GLU A 1 110 ? -26.943 -2.488 6.350 1.00 78.31 110 GLU A CA 1
ATOM 873 C C . GLU A 1 110 ? -27.38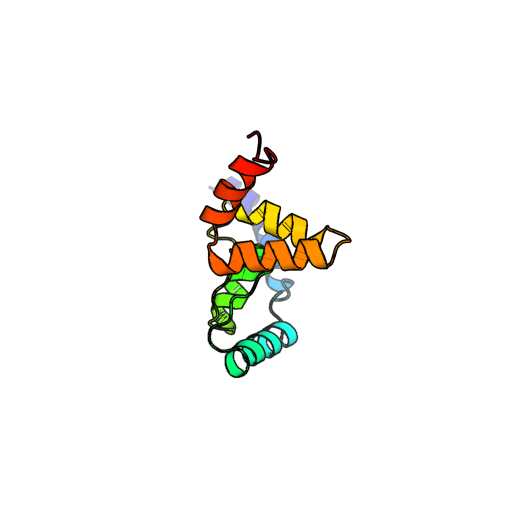9 -1.553 7.496 1.00 78.31 110 GLU A C 1
ATOM 875 O O . GLU A 1 110 ? -28.589 -1.423 7.754 1.00 78.31 110 GLU A O 1
ATOM 880 N N . PHE A 1 111 ? -26.449 -0.893 8.186 1.00 77.94 111 PHE A N 1
ATOM 881 C CA . PHE A 1 111 ? -26.736 0.026 9.291 1.00 77.94 111 PHE A CA 1
ATOM 882 C C . PHE A 1 111 ? -26.783 1.498 8.883 1.00 77.94 111 PHE A C 1
ATOM 884 O O . PHE A 1 111 ? -27.601 2.243 9.429 1.00 77.94 111 PHE A O 1
ATOM 891 N N . THR A 1 112 ? -25.886 1.943 8.002 1.00 76.06 112 THR A N 1
ATOM 892 C CA . THR A 1 112 ? -25.754 3.364 7.653 1.00 76.06 112 THR A CA 1
ATOM 893 C C . THR A 1 112 ? -26.555 3.741 6.415 1.00 76.06 112 THR A C 1
ATOM 895 O O . THR A 1 112 ? -26.945 4.898 6.283 1.00 76.06 112 THR A O 1
ATOM 898 N N . GLY A 1 113 ? -26.840 2.779 5.532 1.00 67.31 113 GLY A N 1
ATOM 899 C CA . GLY A 1 113 ? -27.411 3.039 4.213 1.00 67.31 113 GLY A CA 1
ATOM 900 C C . GLY A 1 113 ? -26.483 3.855 3.307 1.00 67.31 113 GLY A C 1
ATOM 901 O O . GLY A 1 113 ? -26.957 4.442 2.336 1.00 67.31 113 GLY A O 1
ATOM 902 N N . ASP A 1 114 ? -25.188 3.921 3.641 1.00 65.75 114 ASP A N 1
ATOM 903 C CA . ASP A 1 114 ? -24.155 4.609 2.852 1.00 65.75 114 ASP A CA 1
ATOM 904 C C . ASP A 1 114 ? -23.566 3.713 1.748 1.00 65.75 114 ASP A C 1
ATOM 906 O O . ASP A 1 114 ? -22.559 4.058 1.125 1.00 65.75 114 ASP A O 1
ATOM 910 N N . GLY A 1 115 ? -24.172 2.553 1.505 1.00 60.25 115 GLY A N 1
ATOM 911 C CA . GLY A 1 115 ? -23.817 1.630 0.445 1.00 60.25 115 GLY A CA 1
ATOM 912 C C . GLY A 1 115 ? -23.786 2.302 -0.899 1.00 60.25 115 GLY A C 1
ATOM 913 O O . GLY A 1 115 ? -24.630 3.135 -1.244 1.00 60.25 115 GLY A O 1
ATOM 914 N N . TYR A 1 116 ? -22.780 1.918 -1.673 1.00 61.16 116 TYR A N 1
ATOM 915 C CA . TYR A 1 116 ? -22.599 2.374 -3.034 1.00 61.16 116 TYR A CA 1
ATOM 916 C C . TYR A 1 116 ? -23.874 2.110 -3.831 1.00 61.16 116 TYR A C 1
ATOM 918 O O . TYR A 1 116 ? -24.146 0.988 -4.248 1.00 61.16 116 TYR A O 1
ATOM 926 N N . GLY A 1 117 ? -24.643 3.168 -4.083 1.00 49.00 117 GLY A N 1
ATOM 927 C CA . GLY A 1 117 ? -25.562 3.214 -5.207 1.00 49.00 117 GLY A CA 1
ATOM 928 C C . GLY A 1 117 ? -24.748 3.183 -6.498 1.00 49.00 117 GLY A C 1
ATOM 929 O O . GLY A 1 117 ? -24.465 4.237 -7.070 1.00 49.00 117 GLY A O 1
ATOM 930 N N . LEU A 1 118 ? -24.335 1.985 -6.912 1.00 40.97 118 LEU A N 1
ATOM 931 C CA . LEU A 1 118 ? -23.910 1.662 -8.272 1.00 40.97 118 LEU A CA 1
ATOM 932 C C . LEU A 1 118 ? -25.005 0.844 -8.958 1.00 40.97 118 LEU A C 1
ATOM 934 O O . LEU A 1 118 ? -25.502 -0.122 -8.340 1.00 40.97 118 LEU A O 1
#

Radius of gyration: 20.45 Å; chains: 1; bounding box: 44×26×62 Å

pLDDT: mean 90.0, std 10.01, range [40.97, 98.38]

=== Feature glossary ===
Reading guide. The protein is described through the following features:

Foldseek 3Di. A 3Di character summarizes, for each residue, the relative orientation of the Cα frame of its nearest spatial neighbor. Because it encodes fold topology rather than chemistry, 3Di alignments detect remote structural similarity that sequence alignment misses.

Contact-map, Ramachandran, and PAE plots. Plot images: a contact map (which residues are close in 3D, as an N×N binary image), a Ramachandran scatter (backbone torsion angles, revealing secondary-structure composition at a glance), and — for AlphaFold structures — a PAE heatmap (pairwise prediction confidence).

Radius of gyration, Cα contacts, bounding box. Radius of gyration (Rg) is the root-mean-square distance of Cα atoms from their centroid — a single number for overall size and compactness. A globular domain of N residues has Rg ≈ 2.2·N^0.38 Å; an extended or disordered chain has a much larger Rg. The Cα contact count is the number of residue pairs whose Cα atoms are within 8 Å and are more than four positions apart in sequence — a standard proxy for tertiary packing density. The bounding box is the smallest axis-aligned box enclosing all Cα atoms.

Secondary structure (8-state, DSSP). Eight-state secondary structure (DSSP): H is the canonical α-helix, G the tighter 3₁₀-helix, I the wider π-helix; E/B are β-structure, T and S are turns and bends, and '-' is everything else. DSSP derives these from the pattern of main-chain N–H···O=C hydrogen bonds, not from the sequence.

B-factor. B-factor (Debye–Waller factor) reflects atomic displacement in the crystal lattice. It is an experimental observable (units Å²), not a prediction; low values mean the atom is pinned down, high values mean it moves or is heterogeneous across the crystal.

pLDDT. pLDDT is the predicted lDDT-Cα score: AlphaFold's confidence that the local environment of each residue (all inter-atomic distances within 15 Å) is correctly placed. It is a per-residue number between 0 and 100, with higher meaning more reliable.

Nearest PDB structures. Nearest PDB neighbors are the top structural matches found by Foldseek when searching this structure against the entire Protein Data Bank. Each hit reports a TM-score (0 to 1; >0.5 almost always implies the same fold) and an E-value. These are *structural* homologs — they may share no detectable sequence similarity.

Solvent-accessible surface area. Accessible surface area quantifies burial. A residue with SASA near zero is packed into the hydrophobic core; one with SASA >100 Å² sits on the surface. Computed here via the Shrake–Rupley numerical algorithm with a 1.4 Å probe.

Rendered structure images. Structure images are PyMOL renders from six orthogonal camera directions. Cartoon representation draws helices as coils and strands as arrows; sticks shows the backbone as bonds; surface shows the solvent-excluded envelope. Rainbow coloring maps sequence position to hue (blue→red, N→C); chain coloring assigns a distinct color per polypeptide.

Backbone torsions (φ/ψ). φ (phi) and ψ (psi) are the two rotatable backbone dihedrals per residue: φ is the C(i-1)–N–Cα–C torsion, ψ is the N–Cα–C–N(i+1) torsion, both in degrees on (−180°, 180°]. α-helical residues cluster near (−60°, −45°); β-strand residues near (−120°, +130°). A Ramachandran plot is simply a scatter of (φ, ψ) for every residue.

Predicted aligned error. Predicted Aligned Error (PAE) is an AlphaFold confidence matrix: entry (i, j) is the expected error in the position of residue j, in ångströms, when the prediction is superimposed on the true structure at residue i. Low PAE within a block of residues means that block is internally rigid and well-predicted; high PAE between two blocks means their relative placement is uncertain even if each block individually is confident.

mmCIF coordinates. Structure coordinates are given as an mmCIF _atom_site loop: one row per atom with element, residue name, chain id, sequence number, and x/y/z position in Å. Only the four main-chain atoms per residue are included here; side chains are omitted to keep the record compact.

InterPro / GO / CATH / organism. Database cross-references. InterPro integrates a dozen domain/family signature databases into unified entries with residue-range hits. GO terms attach function/process/location labels with evidence codes. CATH codes position the fold in a four-level structural taxonomy. Organism is the NCBI-taxonomy species name.

Secondary structure (3-state, P-SEA). SS3 is a coarse helix/strand/coil call (letters a/b/c) made by the P-SEA algorithm from inter-Cα distances and dihedrals. It is less detailed than DSSP but needs only Cα positions.

Sequence. Sequence gives the chain of amino acids in standard one-letter code (A=alanine, C=cysteine, …, Y=tyrosine), read N→C. It is the only feature that is directly encoded by the gene; all structural features are derived from the folded form of this sequence.